Protein AF-A0A3C0UI70-F1 (afdb_monomer)

Structure (mmCIF, N/CA/C/O backbone):
data_AF-A0A3C0UI70-F1
#
_entry.id   AF-A0A3C0UI70-F1
#
loop_
_atom_site.group_PDB
_atom_site.id
_atom_site.type_symbol
_atom_site.label_atom_id
_atom_site.label_alt_id
_atom_site.label_comp_id
_atom_site.label_asym_id
_atom_site.label_entity_id
_atom_site.label_seq_id
_atom_site.pdbx_PDB_ins_code
_atom_site.Cartn_x
_atom_site.Cartn_y
_atom_site.Cartn_z
_atom_site.occupancy
_atom_site.B_iso_or_equiv
_atom_site.auth_seq_id
_atom_site.auth_comp_id
_atom_site.auth_asym_id
_atom_site.auth_atom_id
_atom_site.pdbx_PDB_model_num
ATOM 1 N N . MET A 1 1 ? -9.884 6.662 24.280 1.00 54.06 1 MET A N 1
ATOM 2 C CA . MET A 1 1 ? -10.673 6.200 23.117 1.00 54.06 1 MET A CA 1
ATOM 3 C C . MET A 1 1 ? -12.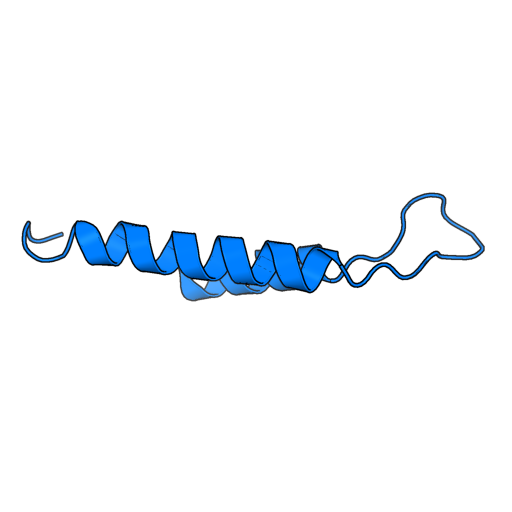060 5.798 23.610 1.00 54.06 1 MET A C 1
ATOM 5 O O . MET A 1 1 ? -12.189 4.759 24.242 1.00 54.06 1 MET A O 1
ATOM 9 N N . GLY A 1 2 ? -13.072 6.653 23.448 1.00 51.56 2 GLY A N 1
ATOM 10 C CA . GLY A 1 2 ? -14.433 6.331 23.889 1.00 51.56 2 GLY A CA 1
ATOM 11 C C . GLY A 1 2 ? -15.023 5.182 23.067 1.00 51.56 2 GLY A C 1
ATOM 12 O O . GLY A 1 2 ? -14.793 5.099 21.863 1.00 51.56 2 GLY A O 1
ATOM 13 N N . GLU A 1 3 ? -15.795 4.310 23.712 1.00 62.59 3 GLU A N 1
ATOM 14 C CA . GLU A 1 3 ? -16.392 3.090 23.143 1.00 62.59 3 GLU A CA 1
ATO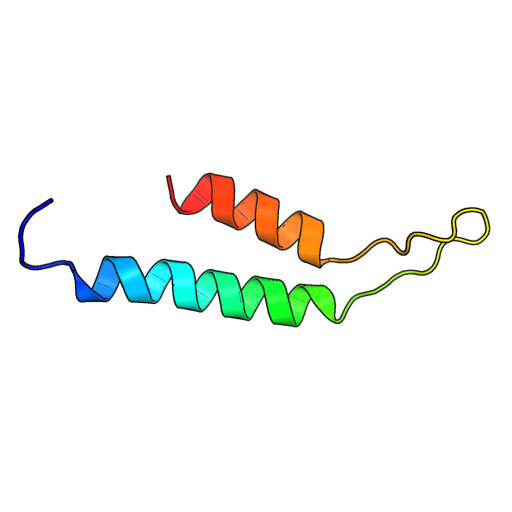M 15 C C . GLU A 1 3 ? -17.194 3.299 21.841 1.00 62.59 3 GLU A C 1
ATOM 17 O O . GLU A 1 3 ? -17.354 2.373 21.050 1.00 62.59 3 GLU A O 1
ATOM 22 N N . LYS A 1 4 ? -17.615 4.537 21.567 1.00 62.22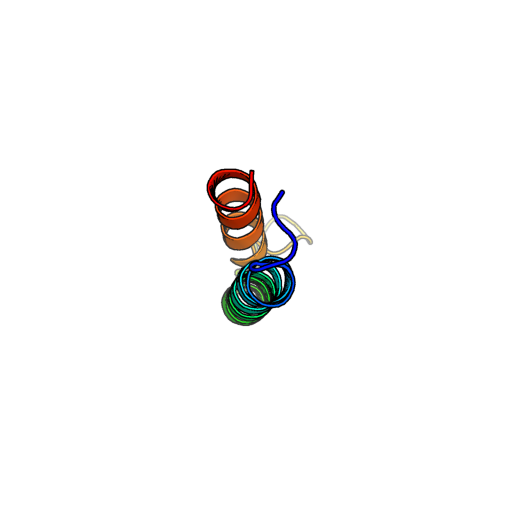 4 LYS A N 1
ATOM 23 C CA . LYS A 1 4 ? -18.461 4.917 20.430 1.00 62.22 4 LYS A CA 1
ATOM 24 C C . LYS A 1 4 ? -17.779 4.839 19.052 1.00 62.22 4 LYS A C 1
ATOM 26 O O . LYS A 1 4 ? -18.487 4.812 18.054 1.00 62.22 4 LYS A O 1
ATOM 31 N N . ASN A 1 5 ? -16.444 4.735 18.974 1.00 68.00 5 ASN A N 1
ATOM 32 C CA . ASN A 1 5 ? -15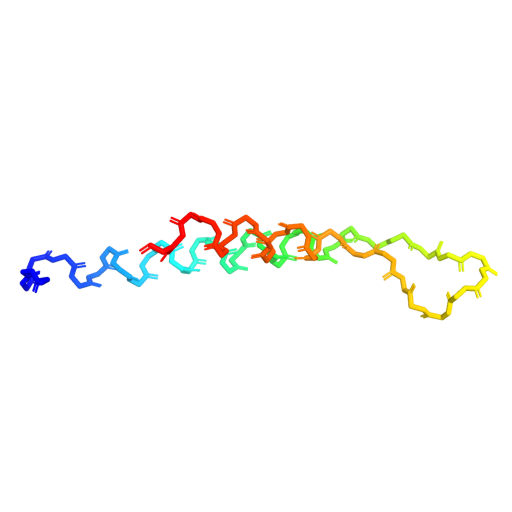.703 4.851 17.701 1.00 68.00 5 ASN A CA 1
ATOM 33 C C . ASN A 1 5 ? -14.907 3.592 17.297 1.00 68.00 5 ASN A C 1
ATOM 35 O O . ASN A 1 5 ? -14.008 3.675 16.462 1.00 68.00 5 ASN A O 1
ATOM 39 N N . LYS A 1 6 ? -15.206 2.414 17.866 1.00 77.00 6 LYS A N 1
ATOM 40 C CA . LYS A 1 6 ? -14.468 1.170 17.548 1.00 77.00 6 LYS A CA 1
ATOM 41 C C . LYS A 1 6 ? -14.566 0.788 16.070 1.00 77.00 6 LYS A C 1
ATOM 43 O O . LYS A 1 6 ? -13.553 0.462 15.469 1.00 77.00 6 LYS A O 1
ATOM 48 N N . VAL A 1 7 ? -15.758 0.873 15.478 1.00 83.44 7 VAL A N 1
ATOM 49 C CA . VAL A 1 7 ? -15.976 0.518 14.063 1.00 83.44 7 VAL A CA 1
ATOM 50 C C . VAL A 1 7 ? -15.146 1.415 13.147 1.00 83.44 7 VAL A C 1
ATOM 52 O O . VAL A 1 7 ? -14.448 0.931 12.266 1.00 83.44 7 VAL A O 1
ATOM 55 N N . VAL A 1 8 ? -15.151 2.719 13.411 1.00 83.94 8 VAL A N 1
ATOM 56 C CA . VAL A 1 8 ? -14.429 3.720 12.619 1.00 83.94 8 VAL A CA 1
ATOM 57 C C . VAL A 1 8 ? -12.912 3.475 12.637 1.00 83.94 8 VAL A C 1
ATOM 59 O O . VAL A 1 8 ? -12.268 3.565 11.593 1.00 83.94 8 VAL A O 1
ATOM 62 N N . ASN A 1 9 ? -12.357 3.048 13.776 1.00 83.50 9 ASN A N 1
ATOM 63 C CA . ASN A 1 9 ? -10.942 2.670 13.888 1.00 83.50 9 ASN A CA 1
ATOM 64 C C . ASN A 1 9 ? -10.554 1.441 13.061 1.00 83.50 9 ASN A C 1
ATOM 66 O O . ASN A 1 9 ? -9.374 1.265 12.791 1.00 83.50 9 ASN A O 1
ATOM 70 N N . PHE A 1 10 ? -11.508 0.591 12.673 1.00 87.12 10 PHE A N 1
ATOM 71 C CA . PHE A 1 10 ? -11.262 -0.514 11.743 1.00 87.12 10 PHE A CA 1
ATOM 72 C C . PHE A 1 10 ? -11.522 -0.112 10.288 1.00 87.12 10 PHE A C 1
ATOM 74 O O . PHE A 1 10 ? -10.815 -0.563 9.389 1.00 87.12 10 PHE A O 1
ATOM 81 N N . VAL A 1 11 ? -12.503 0.762 10.051 1.00 90.94 11 VAL A N 1
ATOM 82 C CA . VAL A 1 11 ? -12.880 1.215 8.705 1.00 90.94 11 VAL A CA 1
ATOM 83 C C . VAL A 1 11 ? -11.764 2.032 8.050 1.00 90.94 11 VAL A C 1
ATOM 85 O O . VAL A 1 11 ? -11.437 1.773 6.894 1.00 90.94 11 VAL A O 1
ATOM 88 N N . TYR A 1 12 ? -11.133 2.966 8.769 1.00 88.06 12 TYR A N 1
ATOM 89 C CA . TYR A 1 12 ? -10.024 3.755 8.215 1.00 88.06 12 TYR A CA 1
ATOM 90 C C . TYR A 1 12 ? -8.825 2.903 7.748 1.00 88.06 12 TYR A C 1
ATOM 92 O O . TYR A 1 12 ? -8.443 3.031 6.582 1.00 88.06 12 TYR A O 1
ATOM 100 N N . PRO A 1 13 ? -8.253 1.991 8.564 1.00 90.81 13 PRO A N 1
ATOM 101 C CA . PRO A 1 13 ? -7.190 1.104 8.098 1.00 90.81 13 PRO A CA 1
ATOM 102 C C . PRO A 1 13 ? -7.639 0.188 6.960 1.00 90.81 13 PRO A C 1
ATOM 104 O O . PRO A 1 13 ? -6.860 -0.046 6.041 1.00 90.81 13 PRO A O 1
ATOM 107 N N . ALA A 1 14 ? -8.883 -0.307 6.976 1.00 91.06 14 ALA A N 1
ATOM 108 C CA . ALA A 1 14 ? -9.401 -1.145 5.895 1.00 91.06 14 ALA A CA 1
ATOM 109 C C . ALA A 1 14 ? -9.457 -0.391 4.553 1.00 91.06 14 ALA A C 1
ATOM 111 O O . ALA A 1 14 ? -9.098 -0.950 3.516 1.00 91.06 14 ALA A O 1
ATOM 112 N N . MET A 1 15 ? -9.838 0.891 4.564 1.00 91.50 15 MET A N 1
ATOM 113 C CA . MET A 1 15 ? -9.819 1.731 3.363 1.00 91.50 15 MET A CA 1
ATOM 114 C C . MET A 1 15 ? -8.396 2.009 2.869 1.00 91.50 15 MET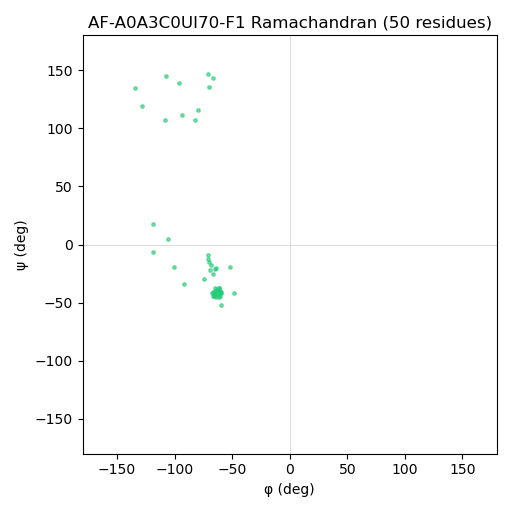 A C 1
ATOM 116 O O . MET A 1 15 ? -8.142 1.905 1.670 1.00 91.50 15 MET A O 1
ATOM 120 N N . PHE A 1 16 ? -7.450 2.290 3.768 1.00 91.25 16 PHE A N 1
ATOM 121 C CA . PHE A 1 16 ? -6.043 2.450 3.386 1.00 91.25 16 PHE A CA 1
ATOM 122 C C . PHE A 1 16 ? -5.429 1.148 2.857 1.00 91.25 16 PHE A C 1
ATOM 124 O O . PHE A 1 16 ? -4.684 1.188 1.882 1.00 91.25 16 PHE A O 1
ATOM 131 N N . ALA A 1 17 ? -5.779 -0.008 3.426 1.00 92.19 17 ALA A N 1
ATOM 132 C CA . ALA A 1 17 ? -5.347 -1.312 2.928 1.00 92.19 17 ALA A CA 1
ATOM 133 C C . ALA A 1 17 ? -5.853 -1.578 1.499 1.00 92.19 17 ALA A C 1
ATOM 135 O O . ALA A 1 17 ? -5.090 -2.044 0.650 1.00 92.19 17 ALA A O 1
ATOM 136 N N . ALA A 1 18 ? -7.108 -1.225 1.205 1.00 93.44 18 ALA A N 1
ATOM 137 C CA . ALA A 1 18 ? -7.652 -1.288 -0.151 1.00 93.44 18 ALA A CA 1
ATOM 138 C C . ALA A 1 18 ? -6.937 -0.316 -1.107 1.00 93.44 18 ALA A C 1
ATOM 140 O O . ALA A 1 18 ? -6.641 -0.666 -2.245 1.00 93.44 18 ALA A O 1
ATOM 141 N N . LEU A 1 19 ? -6.600 0.890 -0.647 1.00 92.88 19 LEU A N 1
ATOM 142 C CA . LEU A 1 19 ? -5.886 1.882 -1.455 1.00 92.88 19 LEU A CA 1
ATOM 143 C C . LEU A 1 19 ? -4.457 1.413 -1.783 1.00 92.88 19 LEU A C 1
ATOM 145 O O . LEU A 1 19 ? -4.034 1.472 -2.936 1.00 92.88 19 LEU A O 1
ATOM 149 N N . ILE A 1 20 ? -3.740 0.864 -0.796 1.00 94.38 20 ILE A N 1
ATOM 150 C CA . ILE A 1 20 ? -2.405 0.269 -0.970 1.00 94.38 20 ILE A CA 1
ATOM 151 C C . ILE A 1 20 ? -2.448 -0.891 -1.972 1.00 94.38 20 ILE A C 1
ATOM 153 O O . ILE A 1 20 ? -1.542 -1.007 -2.800 1.00 94.38 20 ILE A O 1
ATOM 157 N N . SER A 1 21 ? -3.484 -1.738 -1.931 1.00 92.81 21 SER A N 1
ATOM 158 C CA . SER A 1 21 ? -3.597 -2.873 -2.857 1.00 92.81 21 SER A CA 1
ATOM 159 C C . SER A 1 21 ? -3.763 -2.411 -4.307 1.00 92.81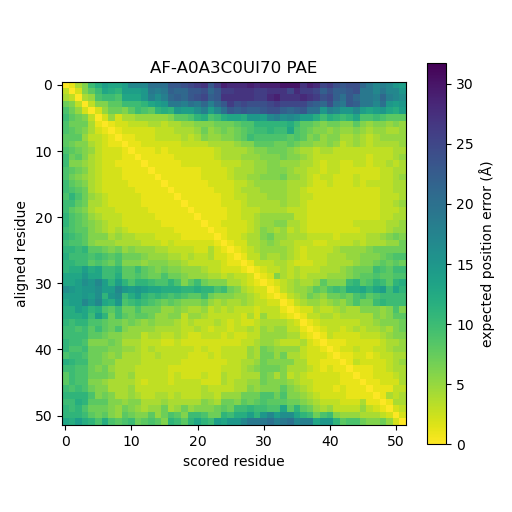 21 SER A C 1
ATOM 161 O O . SER A 1 21 ? -3.070 -2.923 -5.186 1.00 92.81 21 SER A O 1
ATOM 163 N N . VAL A 1 22 ? -4.586 -1.383 -4.545 1.00 93.56 22 VAL A N 1
ATOM 164 C CA . VAL A 1 22 ? -4.771 -0.775 -5.872 1.00 93.56 22 VAL A CA 1
ATOM 165 C C . VAL A 1 22 ? -3.479 -0.123 -6.358 1.00 93.56 22 VAL A C 1
ATOM 167 O O . VAL A 1 22 ? -3.081 -0.318 -7.505 1.00 93.56 22 VAL A O 1
ATOM 170 N N . LEU A 1 23 ? -2.775 0.602 -5.487 1.00 89.25 23 LEU A N 1
ATOM 171 C CA . LEU A 1 23 ? -1.509 1.251 -5.839 1.00 89.25 23 LEU A CA 1
ATOM 172 C C . LEU A 1 23 ? -0.396 0.230 -6.143 1.00 89.25 23 LEU A C 1
ATOM 174 O O . LEU A 1 23 ? 0.520 0.519 -6.909 1.00 89.25 23 LEU A O 1
ATOM 178 N N . GLY A 1 24 ? -0.495 -0.981 -5.590 1.00 88.75 24 GLY A N 1
ATOM 179 C CA . GLY A 1 24 ? 0.393 -2.109 -5.882 1.00 88.75 24 GLY A CA 1
ATOM 180 C C . GLY A 1 24 ? 0.260 -2.691 -7.284 1.00 88.75 24 GLY A C 1
ATOM 181 O O . GLY A 1 24 ? 1.180 -3.364 -7.740 1.00 88.75 24 GLY A O 1
ATOM 182 N N . LEU A 1 25 ? -0.842 -2.410 -7.986 1.00 89.50 25 LEU A N 1
ATOM 183 C CA . LEU A 1 25 ? -1.013 -2.811 -9.386 1.00 89.50 25 LEU A CA 1
ATOM 184 C C . LEU A 1 25 ? -0.077 -2.032 -10.320 1.00 89.50 25 LEU A C 1
ATOM 186 O O . LEU A 1 25 ? 0.243 -2.499 -11.411 1.00 89.50 25 LEU A O 1
ATOM 190 N N . ILE A 1 26 ? 0.389 -0.859 -9.884 1.00 88.75 26 ILE A N 1
ATOM 191 C CA . ILE A 1 26 ? 1.388 -0.071 -10.599 1.00 88.75 26 ILE A CA 1
ATOM 192 C C . ILE A 1 26 ? 2.760 -0.646 -10.253 1.00 88.75 26 ILE A C 1
ATOM 194 O O . ILE A 1 26 ? 3.252 -0.463 -9.138 1.00 88.75 26 ILE A O 1
ATOM 198 N N . SER A 1 27 ? 3.369 -1.331 -11.219 1.00 89.25 27 SER A N 1
ATOM 199 C CA . SER A 1 27 ? 4.704 -1.916 -11.115 1.00 89.25 27 SER A CA 1
ATOM 200 C C . SER A 1 27 ? 5.548 -1.475 -12.304 1.00 89.25 27 SER A C 1
ATOM 202 O O . SER A 1 27 ? 5.199 -1.733 -13.457 1.00 89.25 27 SER A O 1
ATOM 204 N N . ILE A 1 28 ? 6.646 -0.781 -12.018 1.00 89.69 28 ILE A N 1
ATOM 205 C CA . ILE A 1 28 ? 7.579 -0.269 -13.018 1.00 89.69 28 ILE A CA 1
ATOM 206 C C . ILE A 1 28 ? 8.863 -1.102 -12.916 1.00 89.69 28 ILE A C 1
ATOM 208 O O . ILE A 1 28 ? 9.609 -0.956 -11.941 1.00 89.69 28 ILE A O 1
ATOM 212 N N . PRO A 1 29 ? 9.130 -1.997 -13.884 1.00 88.44 29 PRO A N 1
ATOM 213 C CA . PRO A 1 29 ? 10.360 -2.773 -13.901 1.00 88.44 29 PRO A CA 1
ATOM 214 C C . PRO A 1 29 ? 11.547 -1.863 -14.226 1.00 88.44 29 PRO A C 1
ATOM 216 O O . PRO A 1 29 ? 11.490 -1.031 -15.133 1.00 88.44 29 PRO A O 1
ATOM 219 N N . LEU A 1 30 ? 12.635 -2.025 -13.478 1.00 89.12 30 LEU A N 1
ATOM 220 C CA . LEU A 1 30 ? 13.869 -1.276 -13.684 1.00 89.12 30 LEU A CA 1
ATOM 221 C C . LEU A 1 30 ? 14.841 -2.101 -14.542 1.00 89.12 30 LEU A C 1
ATOM 223 O O . LEU A 1 30 ? 14.993 -3.295 -14.297 1.00 89.12 30 LEU A O 1
ATOM 227 N N . PRO A 1 31 ? 15.563 -1.491 -15.501 1.00 86.38 31 PRO A N 1
ATOM 228 C CA . PRO A 1 31 ? 16.475 -2.231 -16.379 1.00 86.38 31 PRO A CA 1
ATOM 229 C C . PRO A 1 31 ? 17.746 -2.743 -15.676 1.00 86.38 31 PRO A C 1
ATOM 231 O O . PRO A 1 31 ? 18.469 -3.556 -16.239 1.00 86.38 31 PRO A O 1
ATOM 234 N N . PHE A 1 32 ? 18.032 -2.278 -14.456 1.00 91.00 32 PHE A N 1
ATOM 235 C CA . PHE A 1 32 ? 19.254 -2.586 -13.699 1.00 91.00 32 PHE A CA 1
ATOM 236 C C . PHE A 1 32 ? 18.997 -3.298 -12.363 1.00 91.00 32 PHE A C 1
ATOM 238 O O . PHE A 1 32 ? 19.950 -3.672 -11.684 1.00 91.00 32 PHE A O 1
ATOM 245 N N . SER A 1 33 ? 17.735 -3.459 -11.953 1.00 91.31 33 SER A N 1
ATOM 246 C CA . SER A 1 33 ? 17.381 -4.044 -10.659 1.00 91.31 33 SER A CA 1
ATOM 247 C C . SER A 1 33 ? 16.266 -5.076 -10.820 1.00 91.31 33 SER A C 1
ATOM 249 O O . SER A 1 33 ? 15.265 -4.781 -11.473 1.00 91.31 33 SER A O 1
ATOM 251 N N . PRO A 1 34 ? 16.382 -6.252 -10.178 1.00 84.06 34 PRO A N 1
ATOM 252 C CA . PRO A 1 34 ? 15.309 -7.241 -10.134 1.00 84.06 34 PRO A CA 1
ATOM 253 C C . PRO A 1 34 ? 14.125 -6.802 -9.256 1.00 84.06 34 PRO A C 1
ATOM 255 O O . PRO A 1 34 ? 13.095 -7.472 -9.252 1.00 84.06 34 PRO A O 1
ATOM 258 N N . VAL A 1 35 ? 14.255 -5.699 -8.505 1.00 88.38 35 VAL A N 1
ATOM 259 C CA . VAL A 1 35 ? 13.180 -5.153 -7.670 1.00 88.38 35 VAL A CA 1
ATOM 260 C C . VAL A 1 35 ? 12.414 -4.089 -8.462 1.00 88.38 35 VAL A C 1
ATOM 262 O O . VAL A 1 35 ? 12.979 -3.025 -8.735 1.00 88.38 35 VAL A O 1
ATOM 265 N N . PRO A 1 36 ? 11.146 -4.339 -8.830 1.00 84.00 36 PRO A N 1
ATOM 266 C CA . PRO A 1 36 ? 10.323 -3.341 -9.496 1.00 84.00 36 PRO A CA 1
ATOM 267 C C . PRO A 1 36 ? 9.924 -2.226 -8.524 1.00 84.00 36 PRO A C 1
ATOM 269 O O . PRO A 1 36 ? 9.696 -2.464 -7.335 1.00 84.00 36 PRO A O 1
ATOM 272 N N . VAL A 1 37 ? 9.795 -1.002 -9.034 1.00 88.12 37 VAL A N 1
ATOM 273 C CA . VAL A 1 37 ? 9.238 0.116 -8.263 1.00 88.12 37 VAL A CA 1
ATOM 274 C C . VAL A 1 37 ? 7.725 -0.020 -8.274 1.00 88.12 37 VAL A C 1
ATOM 276 O O . VAL A 1 37 ? 7.100 0.073 -9.331 1.00 88.12 37 VAL A O 1
ATOM 279 N N . THR A 1 38 ? 7.134 -0.241 -7.101 1.00 91.06 38 THR A N 1
ATOM 280 C CA . THR A 1 38 ? 5.684 -0.375 -6.953 1.00 91.06 38 THR A CA 1
ATOM 281 C C . THR A 1 38 ? 5.074 0.849 -6.283 1.00 91.06 38 THR A C 1
ATOM 283 O O . THR A 1 38 ? 5.648 1.437 -5.357 1.00 91.06 38 THR A O 1
ATOM 286 N N . GLY A 1 39 ? 3.861 1.205 -6.708 1.00 87.75 39 GLY A N 1
ATOM 287 C CA . GLY A 1 39 ? 3.082 2.265 -6.063 1.00 87.75 39 GLY A CA 1
ATOM 288 C C . GLY A 1 39 ? 2.695 1.927 -4.616 1.00 87.75 39 GLY A C 1
ATOM 289 O O . GLY A 1 39 ? 2.464 2.825 -3.815 1.00 87.75 39 GLY A O 1
ATOM 290 N N . GLN A 1 40 ? 2.715 0.645 -4.237 1.00 91.75 40 GLN A N 1
ATOM 291 C CA . GLN A 1 40 ? 2.502 0.160 -2.866 1.00 91.75 40 GLN A CA 1
ATOM 292 C C . GLN A 1 40 ? 3.341 0.906 -1.818 1.00 91.75 40 GLN A C 1
ATOM 294 O O . GLN A 1 40 ? 2.820 1.256 -0.760 1.00 91.75 40 GLN A O 1
ATOM 299 N N . SER A 1 41 ? 4.614 1.188 -2.118 1.00 88.94 41 SER A N 1
ATOM 300 C CA . SER A 1 41 ? 5.524 1.890 -1.200 1.00 88.94 41 SER A CA 1
ATOM 301 C C . SER A 1 41 ? 5.028 3.296 -0.825 1.00 88.94 41 SER A C 1
ATOM 303 O O . SER A 1 41 ? 5.047 3.661 0.350 1.00 88.94 41 SER A O 1
ATOM 305 N N . LEU A 1 42 ? 4.490 4.046 -1.793 1.00 88.19 42 LEU A N 1
ATOM 306 C CA . LEU A 1 42 ? 3.866 5.354 -1.570 1.00 88.19 42 LEU A CA 1
ATOM 307 C C . LEU A 1 42 ? 2.593 5.233 -0.727 1.00 88.19 42 LEU A C 1
ATOM 309 O O . LEU A 1 42 ? 2.362 6.033 0.180 1.00 88.19 42 LEU A O 1
ATOM 313 N N . GLY A 1 43 ? 1.784 4.204 -0.993 1.00 88.94 43 GLY A N 1
ATOM 314 C CA . GLY A 1 43 ? 0.561 3.936 -0.236 1.00 88.94 43 GLY A CA 1
ATOM 315 C C . GLY A 1 43 ? 0.840 3.671 1.246 1.00 88.94 43 GLY A C 1
ATOM 316 O O . GLY A 1 43 ? 0.123 4.178 2.108 1.00 88.94 43 GLY A O 1
ATOM 317 N N . VAL A 1 44 ? 1.910 2.930 1.551 1.00 90.75 44 VAL A N 1
ATOM 318 C CA . VAL A 1 44 ? 2.326 2.639 2.934 1.00 90.75 44 VAL A CA 1
ATOM 319 C C . VAL A 1 44 ? 2.790 3.906 3.660 1.00 90.75 44 VAL A C 1
ATOM 321 O O . VAL A 1 44 ? 2.421 4.112 4.815 1.00 90.75 44 VAL A O 1
ATOM 324 N N . MET A 1 45 ? 3.545 4.783 2.992 1.00 91.31 45 MET A N 1
ATOM 325 C CA . MET A 1 45 ? 3.997 6.052 3.583 1.00 91.31 45 MET A CA 1
ATOM 326 C C . MET A 1 45 ? 2.818 6.968 3.944 1.00 91.31 45 MET A C 1
ATOM 328 O O . MET A 1 45 ? 2.787 7.536 5.038 1.00 91.31 45 MET A O 1
ATOM 332 N N . LEU A 1 46 ? 1.813 7.059 3.065 1.00 88.12 46 LEU A N 1
ATOM 333 C CA . LEU A 1 46 ? 0.592 7.829 3.321 1.00 88.12 46 LEU A CA 1
ATOM 334 C C . LEU A 1 46 ? -0.210 7.257 4.495 1.00 88.12 46 LEU A C 1
ATOM 336 O O . LEU A 1 46 ? -0.617 8.014 5.378 1.00 88.12 46 LEU A O 1
ATOM 340 N N . ALA A 1 47 ? -0.381 5.933 4.547 1.00 90.00 47 ALA A N 1
ATOM 341 C CA . ALA A 1 47 ? -1.068 5.269 5.652 1.00 90.00 47 ALA A CA 1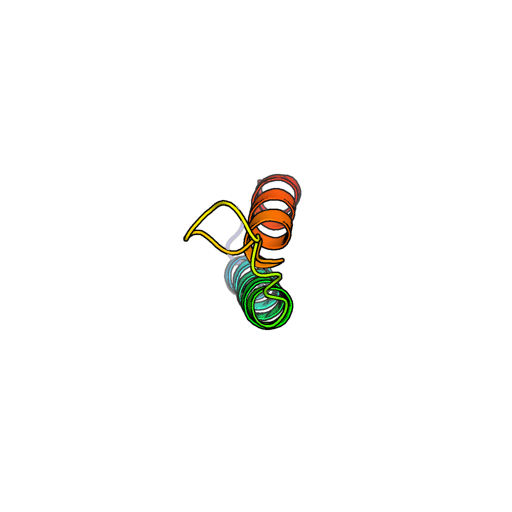
ATOM 342 C C . ALA A 1 47 ? -0.377 5.539 7.001 1.00 90.00 47 ALA A C 1
ATOM 344 O O . ALA A 1 47 ? -1.053 5.858 7.975 1.00 90.00 47 ALA A O 1
ATOM 345 N N . GLY A 1 48 ? 0.959 5.500 7.047 1.00 87.38 48 GLY A N 1
ATOM 346 C CA . GLY A 1 48 ? 1.729 5.823 8.254 1.00 87.38 48 GLY A CA 1
ATOM 347 C C . GLY A 1 48 ? 1.538 7.265 8.740 1.00 87.38 48 GLY A C 1
ATOM 348 O O . GLY A 1 48 ? 1.411 7.490 9.942 1.00 87.38 48 GLY A O 1
ATOM 349 N N . SER A 1 49 ? 1.461 8.233 7.819 1.00 87.44 49 SER A N 1
ATOM 350 C CA . SER A 1 49 ? 1.234 9.646 8.165 1.00 87.44 49 SER A CA 1
ATOM 351 C C . SER A 1 49 ? -0.202 9.980 8.580 1.00 87.44 49 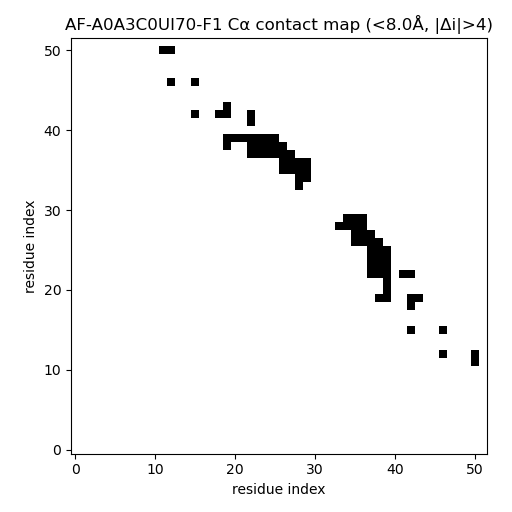SER A C 1
ATOM 353 O O . SER A 1 49 ? -0.404 10.911 9.351 1.00 87.44 49 SER A O 1
ATOM 355 N N . SER A 1 50 ? -1.197 9.250 8.063 1.00 83.19 50 SER A N 1
ATOM 356 C CA . SER A 1 50 ? -2.616 9.595 8.233 1.00 83.19 50 SER A CA 1
ATOM 357 C C . SER A 1 50 ? -3.327 8.788 9.320 1.00 83.19 50 SER A C 1
ATOM 359 O O . SER A 1 50 ? -4.410 9.194 9.738 1.00 83.19 50 SER A O 1
ATOM 361 N N . LEU A 1 51 ? -2.781 7.635 9.718 1.00 78.56 51 LEU A N 1
ATOM 362 C CA . LEU A 1 51 ? -3.404 6.708 10.670 1.00 78.56 51 LEU A CA 1
ATOM 363 C C . LEU A 1 51 ? -2.752 6.725 12.073 1.00 78.56 51 LEU A C 1
ATOM 365 O O . LEU A 1 51 ? -3.122 5.907 12.914 1.00 78.56 51 LEU A O 1
ATOM 369 N N . THR A 1 52 ? -1.787 7.627 12.303 1.00 63.03 52 THR A N 1
ATOM 370 C CA . THR A 1 52 ? -1.203 7.959 13.623 1.00 63.03 52 THR A CA 1
ATOM 371 C C . THR A 1 52 ? -2.140 8.877 14.401 1.00 63.03 52 THR A C 1
ATOM 373 O O . THR A 1 52 ? -2.329 8.629 15.613 1.00 63.03 52 THR A O 1
#

Mean predicted aligned error: 6.23 Å

Secondary structure (DSSP, 8-state):
--GGGHHHHHHHHHHHHHHHHHHTT-EEEETTEEEEEETHHHHHHHHHHH--

Nearest PDB structures (foldseek):
  7t4x-assembly1_B  TM=4.342E-01  e=3.041E+00  Arabidopsis thaliana
  8wtz-assembly1_B  TM=4.803E-01  e=4.022E+00  Arabidopsis thaliana
  8jet-assembly1_D  TM=4.790E-01  e=6.118E+00  Arabidopsis thaliana
  6gyo-assembly1_A  TM=3.951E-01  e=7.035E+00  Homo sapiens
  7np4-assembly1_A  TM=4.192E-01  e=9.305E+00  Oryctolagus cuniculus

pLDDT: mean 85.36, std 9.87, range [51.56, 94.38]

Sequence (52 aa):
MGEKNKVVNFVYPAMFAALISVLGLISIPLPFSPVPVTGQSLGVMLAGSSLT

Radius of gyration: 14.9 Å; Cα contacts (8 Å, |Δi|>4): 40; chains: 1; bounding box: 38×17×40 Å

Solvent-accessible surface area (backbone atoms only — not comparable to full-atom values): 3122 Å² total; per-residue (Å²): 133,68,84,89,48,60,67,56,68,51,50,55,57,53,53,46,54,53,50,23,56,60,33,44,72,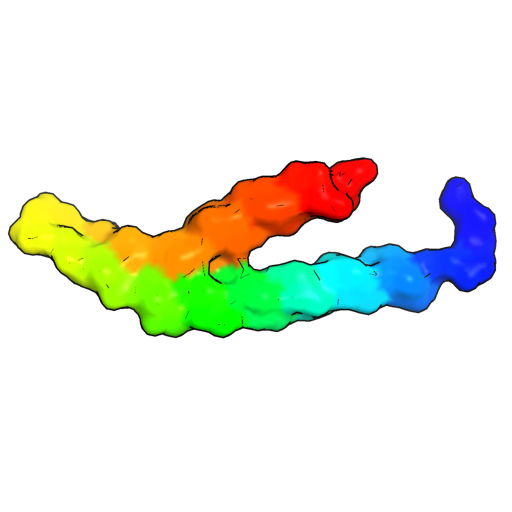44,64,46,80,45,97,88,43,97,65,53,55,43,39,29,63,60,37,51,54,50,44,61,73,74,73,112

Foldseek 3Di:
DDPPCPVVLVVLVVVLVVVLVVQQVDWADDPPDPHTDTRSVVSVVVCVVPND